Protein AF-A0AAV2Z6I6-F1 (afdb_monomer)

Structure (mmCIF, N/CA/C/O backbone):
data_AF-A0AAV2Z6I6-F1
#
_entry.id   AF-A0AAV2Z6I6-F1
#
loop_
_atom_site.group_PDB
_atom_site.id
_atom_site.type_symbol
_atom_site.label_atom_id
_atom_site.label_alt_id
_atom_site.label_comp_id
_atom_site.label_asym_id
_atom_site.label_entity_id
_atom_site.label_seq_id
_atom_site.pdbx_PDB_ins_code
_atom_site.Cartn_x
_atom_site.Cartn_y
_atom_site.Cartn_z
_atom_site.occupancy
_atom_site.B_iso_or_equiv
_atom_site.auth_seq_id
_atom_site.auth_comp_id
_atom_site.auth_asym_id
_atom_site.auth_atom_id
_atom_site.pdbx_PDB_model_num
ATOM 1 N N . MET A 1 1 ? -21.397 11.068 14.591 1.00 59.66 1 MET A N 1
ATOM 2 C CA . MET A 1 1 ? -21.378 11.105 16.069 1.00 59.66 1 MET A CA 1
ATOM 3 C C . MET A 1 1 ? -22.488 12.046 16.506 1.00 59.66 1 MET A C 1
ATOM 5 O O . MET A 1 1 ? -22.342 13.231 16.238 1.00 59.66 1 MET A O 1
ATOM 9 N N . PRO A 1 2 ? -23.596 11.550 17.076 1.00 50.16 2 PRO A N 1
ATOM 10 C CA . PRO A 1 2 ? -24.757 12.384 17.398 1.00 50.16 2 PRO A CA 1
ATOM 11 C C . PRO A 1 2 ? -24.450 13.534 18.373 1.00 50.16 2 PRO A C 1
ATOM 13 O O . PRO A 1 2 ? -25.030 14.598 18.223 1.00 50.16 2 PRO A O 1
ATOM 16 N N . ASP A 1 3 ? -23.455 13.380 19.261 1.00 62.59 3 ASP A N 1
ATOM 17 C CA . ASP A 1 3 ? -23.166 14.361 20.328 1.00 62.59 3 ASP A CA 1
ATOM 18 C C . ASP A 1 3 ? -21.682 14.777 20.428 1.00 62.59 3 ASP A C 1
ATOM 20 O O . ASP A 1 3 ? -21.221 15.248 21.467 1.00 62.59 3 ASP A O 1
ATOM 24 N N . GLY A 1 4 ? -20.879 14.534 19.384 1.00 63.38 4 GLY A N 1
ATOM 25 C CA . GLY A 1 4 ? -19.446 14.883 19.364 1.00 63.38 4 GLY A CA 1
ATOM 26 C C . GLY A 1 4 ? -18.536 14.076 20.309 1.00 63.38 4 GLY A C 1
ATOM 27 O O . GLY A 1 4 ? -17.336 14.337 20.365 1.00 63.38 4 GLY A O 1
ATOM 28 N N . LYS A 1 5 ? -19.066 13.083 21.035 1.00 72.94 5 LYS A N 1
ATOM 29 C CA . LYS A 1 5 ? -18.274 12.142 21.842 1.00 72.94 5 LYS A CA 1
ATOM 30 C C . LYS A 1 5 ? -17.756 10.986 20.986 1.00 72.94 5 LYS A C 1
ATOM 32 O O . LYS A 1 5 ? -18.494 10.434 20.168 1.00 72.94 5 LYS A O 1
ATOM 37 N N . ALA A 1 6 ? -16.494 10.616 21.195 1.00 78.62 6 ALA A N 1
ATOM 38 C CA . ALA A 1 6 ? -15.926 9.399 20.628 1.00 78.62 6 ALA A CA 1
ATOM 39 C C . ALA A 1 6 ? -16.560 8.164 21.284 1.00 78.62 6 ALA A C 1
ATOM 41 O O . ALA A 1 6 ? -16.782 8.158 22.493 1.00 78.62 6 ALA A O 1
ATOM 42 N N . TYR A 1 7 ? -16.821 7.128 20.488 1.00 83.62 7 TYR A N 1
ATOM 43 C CA . TYR A 1 7 ? -17.265 5.834 21.000 1.00 83.62 7 TYR A CA 1
ATOM 44 C C . TYR A 1 7 ? -16.097 5.115 21.672 1.00 83.62 7 TYR A C 1
ATOM 46 O O . TYR A 1 7 ? -14.975 5.126 21.161 1.00 83.62 7 TYR A O 1
ATOM 54 N N . SER A 1 8 ? -16.363 4.459 22.795 1.00 87.38 8 SER A N 1
ATOM 55 C CA . SER A 1 8 ? -15.350 3.746 23.579 1.00 87.38 8 SER A CA 1
ATOM 56 C C . SER A 1 8 ? -14.872 2.472 22.880 1.00 87.38 8 SER A C 1
ATOM 58 O O . SER A 1 8 ? -13.761 2.005 23.121 1.00 87.38 8 SER A O 1
ATOM 60 N N . ASN A 1 9 ? -15.722 1.871 22.043 1.00 82.69 9 ASN A N 1
ATOM 61 C CA . ASN A 1 9 ? -15.429 0.664 21.275 1.00 82.69 9 ASN A CA 1
ATOM 62 C C . ASN A 1 9 ? -16.408 0.500 20.096 1.00 82.69 9 ASN A C 1
ATOM 64 O O . ASN A 1 9 ? -17.375 1.250 19.948 1.00 82.69 9 ASN A O 1
ATOM 68 N N . PHE A 1 10 ? -16.157 -0.513 19.263 1.00 82.56 10 PHE A N 1
ATOM 69 C CA . PHE A 1 10 ? -16.981 -0.823 18.093 1.00 82.56 10 PHE A CA 1
ATOM 70 C C . PHE A 1 10 ? -18.423 -1.221 18.454 1.00 82.56 10 PHE A C 1
ATOM 72 O O . PHE A 1 10 ? -19.354 -0.883 17.732 1.00 82.56 10 PHE A O 1
ATOM 79 N N . THR A 1 11 ? -18.636 -1.882 19.596 1.00 87.69 11 THR A N 1
ATOM 80 C CA . THR A 1 11 ? -19.981 -2.267 20.052 1.00 87.69 11 THR A CA 1
ATOM 81 C C . THR A 1 11 ? -20.853 -1.044 20.321 1.00 87.69 11 THR A C 1
ATOM 83 O O . THR A 1 11 ? -21.995 -1.002 19.868 1.00 87.69 11 THR A O 1
ATOM 86 N N . GLU A 1 12 ? -20.317 -0.036 21.013 1.00 87.69 12 GLU A N 1
ATOM 87 C CA . GLU A 1 12 ? -21.027 1.215 21.308 1.00 87.69 12 GLU A CA 1
ATOM 88 C C . GLU A 1 12 ? -21.392 1.971 20.019 1.00 87.69 12 GLU A C 1
ATOM 90 O O . GLU A 1 12 ? -22.520 2.442 19.867 1.00 87.69 12 GLU A O 1
ATOM 95 N N . PHE A 1 13 ? -20.466 2.015 19.056 1.00 85.75 13 PHE A N 1
ATOM 96 C CA . PHE A 1 13 ? -20.709 2.586 17.730 1.00 85.75 13 PHE A CA 1
ATOM 97 C C . PHE A 1 13 ? -21.889 1.904 17.016 1.00 85.75 13 PHE A C 1
ATOM 99 O O . PHE A 1 13 ? -22.809 2.582 16.548 1.00 85.75 13 PHE A O 1
ATOM 106 N N . CYS A 1 14 ? -21.892 0.568 16.978 1.00 83.06 14 CYS A N 1
ATOM 107 C CA . CYS A 1 14 ? -22.949 -0.217 16.340 1.00 83.06 14 CYS A CA 1
ATOM 108 C C . CYS A 1 14 ? -24.306 -0.039 17.035 1.00 83.06 14 CYS A C 1
ATOM 110 O O . CYS A 1 14 ? -25.329 0.108 16.369 1.00 83.06 14 CYS A O 1
ATOM 112 N N . GLN A 1 15 ? -24.329 -0.020 18.371 1.00 85.75 15 GLN A N 1
ATOM 113 C CA . GLN A 1 15 ? -25.558 0.157 19.155 1.00 85.75 15 GLN A CA 1
ATOM 114 C C . GLN A 1 15 ? -26.180 1.545 18.981 1.00 85.75 15 GLN A C 1
ATOM 116 O O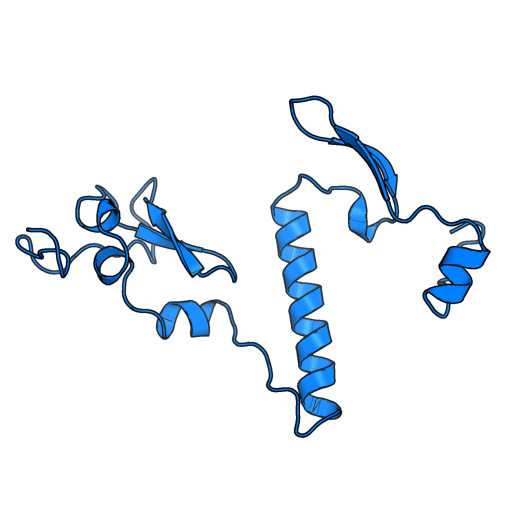 . GLN A 1 15 ? -27.402 1.674 19.019 1.00 85.75 15 GLN A O 1
ATOM 121 N N . ALA A 1 16 ? -25.363 2.570 18.736 1.00 85.38 16 ALA A N 1
ATOM 122 C CA . ALA A 1 16 ? -25.839 3.916 18.432 1.00 85.38 16 ALA A CA 1
ATOM 123 C C . ALA A 1 16 ? -26.458 4.050 17.024 1.00 85.38 16 ALA A C 1
ATOM 125 O O . ALA A 1 16 ? -26.853 5.152 16.643 1.00 85.38 16 ALA A O 1
ATOM 126 N N . GLY A 1 17 ? -26.515 2.966 16.236 1.00 80.75 17 GLY A N 1
ATOM 127 C CA . GLY A 1 17 ? -27.009 2.994 14.858 1.00 80.75 17 GLY A CA 1
ATOM 128 C C . GLY A 1 17 ? -26.113 3.811 13.924 1.00 80.75 17 GLY A C 1
ATOM 129 O O . GLY A 1 17 ? -26.593 4.368 12.937 1.00 80.75 17 GLY A O 1
ATOM 130 N N . GLY A 1 18 ? -24.824 3.941 14.258 1.00 79.69 18 GLY A N 1
ATOM 131 C CA . GLY A 1 18 ? -23.863 4.671 13.444 1.00 79.69 18 GLY A CA 1
ATOM 132 C C . GLY A 1 18 ? -23.647 3.998 12.088 1.00 79.69 18 GLY A C 1
ATOM 133 O O . GLY A 1 18 ? -23.480 2.785 12.003 1.00 79.69 18 GLY A O 1
ATOM 134 N N . VAL A 1 19 ? -23.609 4.798 11.023 1.00 85.81 19 VAL A N 1
ATOM 135 C CA . VAL A 1 19 ? -23.185 4.340 9.694 1.00 85.81 19 VAL A CA 1
ATOM 136 C C . VAL A 1 19 ? -21.698 4.617 9.553 1.00 85.81 19 VAL A C 1
ATOM 138 O O . VAL A 1 19 ? -21.263 5.769 9.633 1.00 85.81 19 VAL A O 1
ATOM 141 N N . GLU A 1 20 ? -20.912 3.559 9.372 1.00 85.19 20 GLU A N 1
ATOM 142 C CA . GLU A 1 20 ? -19.469 3.696 9.168 1.00 85.19 20 GLU A CA 1
ATOM 143 C C . GLU A 1 20 ? -19.178 4.247 7.772 1.00 85.19 20 GLU A C 1
ATOM 145 O O . GLU A 1 20 ? -18.375 5.171 7.605 1.00 85.19 20 GLU A O 1
ATOM 150 N N . PHE A 1 21 ? -19.868 3.678 6.785 1.00 90.88 21 PHE A N 1
ATOM 151 C CA . PHE A 1 21 ? -19.738 4.001 5.378 1.00 90.88 21 PHE A CA 1
ATOM 152 C C . PHE A 1 21 ? -20.991 3.548 4.615 1.00 90.88 21 PHE A C 1
ATOM 154 O O . PHE A 1 21 ? -21.367 2.379 4.667 1.00 90.88 21 PHE A O 1
ATOM 161 N N . ASP A 1 22 ? -21.617 4.472 3.898 1.00 92.25 22 ASP A N 1
ATOM 162 C CA . ASP A 1 22 ? -22.690 4.248 2.933 1.00 92.25 22 ASP A CA 1
ATOM 163 C C . ASP A 1 22 ? -22.343 5.027 1.665 1.00 92.25 22 ASP A C 1
ATOM 165 O O . ASP A 1 22 ? -22.166 6.251 1.686 1.00 92.25 22 ASP A O 1
ATOM 169 N N . ALA A 1 23 ? -22.219 4.303 0.559 1.00 93.94 23 ALA A N 1
ATOM 170 C CA . ALA A 1 23 ? -21.894 4.864 -0.736 1.00 93.94 23 ALA A CA 1
ATOM 171 C C . ALA A 1 23 ? -22.562 4.078 -1.864 1.00 93.94 23 ALA A C 1
ATOM 173 O O . ALA A 1 23 ? -22.827 2.879 -1.755 1.00 93.94 23 ALA A O 1
ATOM 174 N N . VAL A 1 24 ? -22.782 4.754 -2.988 1.00 94.50 24 VAL A N 1
ATOM 175 C CA . VAL A 1 24 ? -23.321 4.156 -4.213 1.00 94.50 24 VAL A CA 1
ATOM 176 C C . VAL A 1 24 ? -22.244 4.151 -5.290 1.00 94.50 24 VAL A C 1
ATOM 178 O O . VAL A 1 24 ? -21.569 5.154 -5.514 1.00 94.50 24 VAL A O 1
ATOM 181 N N . ASN A 1 25 ? -22.080 3.016 -5.970 1.00 90.44 25 ASN A N 1
ATOM 182 C CA . ASN A 1 25 ? -21.223 2.921 -7.147 1.00 90.44 25 ASN A CA 1
ATOM 183 C C . AS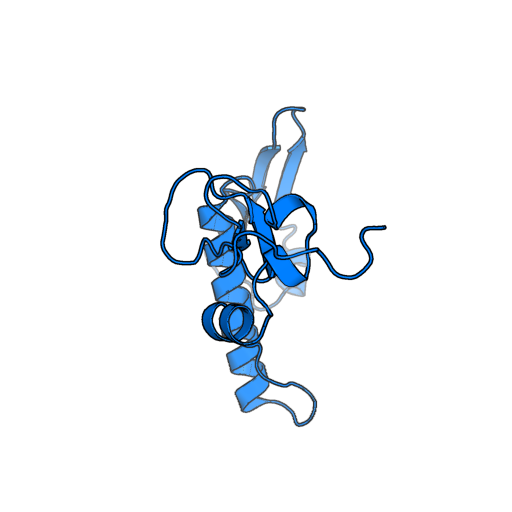N A 1 25 ? -21.919 3.590 -8.343 1.00 90.44 25 ASN A C 1
ATOM 185 O O . ASN A 1 25 ? -23.034 3.218 -8.704 1.00 90.44 25 ASN A O 1
ATOM 189 N N . THR A 1 26 ? -21.254 4.559 -8.967 1.00 92.06 26 THR A N 1
ATOM 190 C CA . THR A 1 26 ? -21.802 5.349 -10.084 1.00 92.06 26 THR A CA 1
ATOM 191 C C . THR A 1 26 ? -21.348 4.853 -11.461 1.00 92.06 26 THR A C 1
ATOM 193 O O . THR A 1 26 ? -21.626 5.483 -12.480 1.00 92.06 26 THR A O 1
ATOM 196 N N . GLY A 1 27 ? -20.566 3.772 -11.515 1.00 90.00 27 GLY A N 1
ATOM 197 C CA . GLY A 1 27 ? -19.852 3.317 -12.712 1.00 90.00 27 GLY A CA 1
ATOM 198 C C . GLY A 1 27 ? -18.614 4.158 -13.058 1.00 90.00 27 GLY A C 1
ATOM 199 O O . GLY A 1 27 ? -17.822 3.754 -13.905 1.00 90.00 27 GLY A O 1
ATOM 200 N N . LYS A 1 28 ? -18.416 5.307 -12.396 1.00 87.12 28 LYS A N 1
ATOM 201 C CA . LYS A 1 28 ? -17.233 6.181 -12.526 1.00 87.12 28 LYS A CA 1
ATOM 202 C C . LYS A 1 28 ? -16.517 6.419 -11.191 1.00 87.12 28 LYS A C 1
ATOM 204 O O . LYS A 1 28 ? -15.608 7.239 -11.123 1.00 87.12 28 LYS A O 1
ATOM 209 N N . G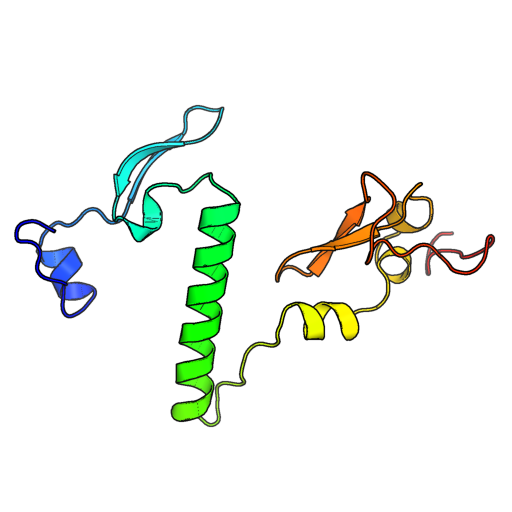LY A 1 29 ? -16.940 5.730 -10.133 1.00 85.69 29 GLY A N 1
ATOM 210 C CA . GLY A 1 29 ? -16.444 5.905 -8.772 1.00 85.69 29 GLY A CA 1
ATOM 211 C C . GLY A 1 29 ? -17.545 5.667 -7.743 1.00 85.69 29 GLY A C 1
ATOM 212 O O . GLY A 1 29 ? -18.473 4.892 -7.985 1.00 85.69 29 GLY A O 1
ATOM 213 N N . PHE A 1 30 ? -17.438 6.359 -6.611 1.00 87.81 30 PHE A N 1
ATOM 214 C CA . PHE A 1 30 ? -18.377 6.269 -5.496 1.00 87.81 30 PHE A CA 1
ATOM 215 C C . PHE A 1 30 ? -18.962 7.642 -5.174 1.00 87.81 30 PHE A C 1
ATOM 217 O O . PHE A 1 30 ? -18.231 8.629 -5.120 1.00 87.81 30 PHE A O 1
ATOM 224 N N . GLU A 1 31 ? -20.264 7.682 -4.919 1.00 92.19 31 GLU A N 1
ATOM 225 C CA . GLU A 1 31 ? -20.930 8.799 -4.254 1.00 92.19 31 GLU A CA 1
ATOM 226 C C . GLU A 1 31 ? -21.166 8.407 -2.794 1.00 92.19 31 GLU A C 1
ATOM 228 O O . GLU A 1 31 ? -21.881 7.441 -2.526 1.00 92.19 31 GLU A O 1
ATOM 233 N N . VAL A 1 32 ? -20.531 9.115 -1.856 1.00 93.06 32 VAL A N 1
ATOM 234 C CA . VAL A 1 32 ? -20.654 8.848 -0.416 1.00 93.06 32 VAL A CA 1
ATOM 235 C C . VAL A 1 32 ? -21.889 9.563 0.122 1.00 93.06 32 VAL A C 1
ATOM 237 O O . VAL A 1 32 ? -21.985 10.784 0.040 1.00 93.06 32 VAL A O 1
ATOM 240 N N . LYS A 1 33 ? -22.826 8.801 0.689 1.00 93.19 33 LYS A N 1
ATOM 241 C CA . LYS A 1 33 ? -24.051 9.321 1.316 1.00 93.19 33 LYS A CA 1
ATOM 242 C C . LYS A 1 33 ? -23.831 9.670 2.779 1.00 93.19 33 LYS A C 1
ATOM 244 O O . LYS A 1 33 ? -24.317 10.688 3.262 1.00 93.19 33 LYS A O 1
ATOM 249 N N . GLN A 1 34 ? -23.109 8.804 3.482 1.00 91.44 34 GLN A N 1
ATOM 250 C CA . GLN A 1 34 ? -22.782 8.974 4.887 1.00 91.44 34 GLN A CA 1
ATOM 251 C C . GLN A 1 34 ? -21.503 8.206 5.196 1.00 91.44 34 GLN A C 1
ATOM 253 O O . GLN A 1 34 ? -21.333 7.069 4.768 1.00 91.44 34 GLN A O 1
ATOM 258 N N . SER A 1 35 ? -20.599 8.801 5.963 1.00 90.56 35 SER A N 1
ATOM 259 C CA . SER A 1 35 ? -19.412 8.094 6.426 1.00 90.56 35 SER A CA 1
ATOM 260 C C . SER A 1 35 ? -18.858 8.703 7.704 1.00 90.56 35 SER A C 1
ATOM 262 O O . SER A 1 35 ? -19.170 9.839 8.070 1.00 90.56 35 SER A O 1
ATOM 264 N N . LEU A 1 36 ? -17.968 7.970 8.367 1.00 87.88 36 LEU A N 1
ATOM 265 C CA . LEU A 1 36 ? -17.042 8.576 9.318 1.00 87.88 36 LEU A CA 1
ATOM 266 C C . LEU A 1 36 ? -16.092 9.551 8.596 1.00 87.88 36 LEU A C 1
ATOM 268 O O . LEU A 1 36 ? -15.790 9.329 7.419 1.00 87.88 36 LEU A O 1
ATOM 272 N N . PRO A 1 37 ? -15.529 10.558 9.298 1.00 88.25 37 PRO A N 1
ATOM 273 C CA . PRO A 1 37 ? -14.484 11.424 8.737 1.00 88.25 37 PRO A CA 1
ATOM 274 C C . PRO A 1 37 ? -13.293 10.631 8.191 1.00 88.25 37 PRO A C 1
ATOM 276 O O . PRO A 1 37 ? -12.694 10.988 7.182 1.00 88.25 37 PRO A O 1
ATOM 279 N N . PHE A 1 38 ? -12.989 9.489 8.819 1.00 87.62 38 PHE A N 1
ATOM 280 C CA . PHE A 1 38 ? -11.960 8.577 8.337 1.00 87.62 38 PHE A CA 1
ATOM 281 C C . PHE A 1 38 ? -12.221 8.119 6.892 1.00 87.62 38 PHE A C 1
ATOM 283 O O . PHE A 1 38 ? -11.272 8.033 6.121 1.00 87.62 38 PHE A O 1
ATOM 290 N N . TRP A 1 39 ? -1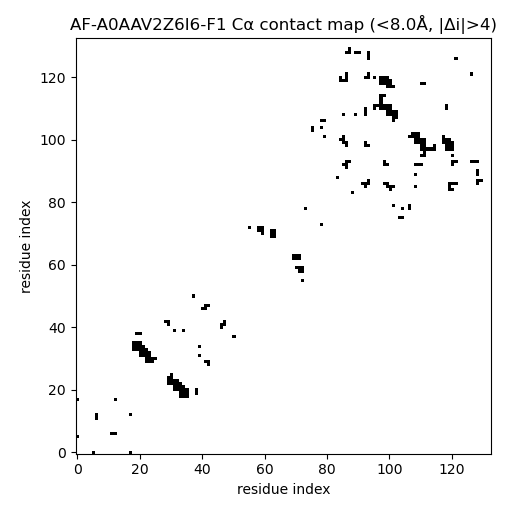3.475 7.906 6.481 1.00 90.94 39 TRP A N 1
ATOM 291 C CA . TRP A 1 39 ? -13.859 7.361 5.170 1.00 90.94 39 TRP A CA 1
ATOM 292 C C . TRP A 1 39 ? -14.408 8.391 4.168 1.00 90.94 39 TRP A C 1
ATOM 294 O O . TRP A 1 39 ? -14.794 8.006 3.070 1.00 90.94 39 TRP A O 1
ATOM 304 N N . GLU A 1 40 ? -14.393 9.686 4.499 1.00 91.19 40 GLU A N 1
ATOM 305 C CA . GLU A 1 40 ? -15.039 10.761 3.719 1.00 91.19 40 GLU A CA 1
ATOM 306 C C . GLU A 1 40 ? -14.595 10.824 2.246 1.00 91.19 40 GLU A C 1
ATOM 308 O O . GLU A 1 40 ? -15.405 11.037 1.351 1.00 91.19 40 GLU A O 1
ATOM 313 N N . ASN A 1 41 ? -13.311 10.562 1.984 1.00 92.44 41 ASN A N 1
ATOM 314 C CA . ASN A 1 41 ? -12.729 10.561 0.639 1.00 92.44 41 ASN A CA 1
ATOM 315 C C . ASN A 1 41 ? -12.203 9.161 0.275 1.00 92.44 41 ASN A C 1
ATOM 317 O O . ASN A 1 41 ? -11.002 8.908 0.422 1.00 92.44 41 ASN A O 1
ATOM 321 N N . PRO A 1 42 ? -13.059 8.205 -0.125 1.00 90.00 42 PRO A N 1
ATOM 322 C CA . PRO A 1 42 ? -12.653 6.809 -0.316 1.00 90.00 42 PRO A CA 1
ATOM 323 C C . PRO A 1 42 ? -11.896 6.584 -1.634 1.00 90.00 42 PRO A C 1
ATOM 325 O O . PRO A 1 42 ? -11.036 5.711 -1.711 1.00 90.00 42 PRO A O 1
ATOM 328 N N . ALA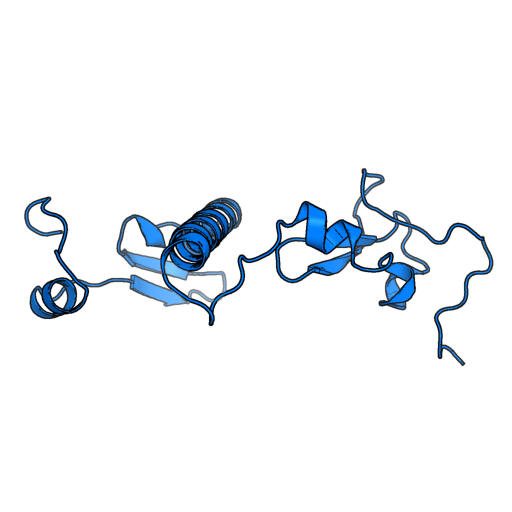 A 1 43 ? -12.177 7.389 -2.664 1.00 90.00 43 ALA A N 1
ATOM 329 C CA . ALA A 1 43 ? -11.521 7.306 -3.971 1.00 90.00 43 ALA A CA 1
ATOM 330 C C . ALA A 1 43 ? -10.240 8.159 -4.075 1.00 90.00 43 ALA A C 1
ATOM 332 O O . ALA A 1 43 ? -9.542 8.096 -5.085 1.00 90.00 43 ALA A O 1
ATOM 333 N N . ASP A 1 44 ? -9.916 8.949 -3.047 1.00 91.25 44 ASP A N 1
ATOM 334 C CA . ASP A 1 44 ? -8.718 9.787 -3.029 1.00 91.25 44 ASP A CA 1
ATOM 335 C C . ASP A 1 44 ? -7.483 8.960 -2.636 1.00 91.25 44 ASP A C 1
ATOM 337 O O . ASP A 1 44 ? -7.402 8.372 -1.551 1.00 91.25 44 ASP A O 1
ATOM 341 N N . SER A 1 45 ? -6.503 8.896 -3.537 1.00 89.75 45 SER A N 1
ATOM 342 C CA . SER A 1 45 ? -5.295 8.088 -3.351 1.00 89.75 45 SER A CA 1
ATOM 343 C C . SER A 1 45 ? -4.394 8.605 -2.226 1.00 89.75 45 SER A C 1
ATOM 345 O O . SER A 1 45 ? -3.758 7.802 -1.540 1.00 89.75 45 SER A O 1
ATOM 347 N N . GLN A 1 46 ? -4.363 9.916 -1.981 1.00 91.50 46 GLN A N 1
ATOM 348 C CA . GLN A 1 46 ? -3.565 10.507 -0.911 1.00 91.50 46 GLN A CA 1
ATOM 349 C C . GLN A 1 46 ? -4.205 10.251 0.458 1.00 91.50 46 GLN A C 1
ATOM 351 O O . GLN A 1 46 ? -3.498 9.923 1.414 1.00 91.50 46 GLN A O 1
ATOM 356 N N . ALA A 1 47 ? -5.532 10.349 0.555 1.00 93.75 47 ALA A N 1
ATOM 357 C CA . ALA A 1 47 ? -6.281 9.963 1.743 1.00 93.75 47 ALA A CA 1
ATOM 358 C C . ALA A 1 47 ? -6.045 8.481 2.063 1.00 93.75 47 ALA A C 1
ATOM 360 O O . ALA A 1 47 ? -5.722 8.144 3.200 1.00 93.75 47 ALA A O 1
ATOM 361 N N . ASN A 1 48 ? -6.102 7.607 1.055 1.00 91.75 48 ASN A N 1
ATOM 362 C CA . ASN A 1 48 ? -5.816 6.180 1.220 1.00 91.75 48 ASN A CA 1
ATOM 363 C C . ASN A 1 48 ? -4.371 5.897 1.655 1.00 91.75 48 ASN A C 1
ATOM 365 O O . ASN A 1 48 ? -4.166 5.055 2.527 1.00 91.75 48 ASN A O 1
ATOM 369 N N . SER A 1 49 ? -3.383 6.628 1.125 1.00 89.94 49 SER A N 1
ATOM 370 C CA . SER A 1 49 ? -1.991 6.515 1.585 1.00 89.94 49 SER A CA 1
ATOM 371 C C . SER A 1 49 ? -1.869 6.843 3.074 1.00 89.94 49 SER A C 1
ATOM 373 O O . SER A 1 49 ? -1.313 6.055 3.830 1.00 89.94 49 SER A O 1
ATOM 375 N N . LYS A 1 50 ? -2.471 7.952 3.523 1.00 92.31 50 LYS A N 1
ATOM 376 C CA . LYS A 1 50 ? -2.452 8.348 4.941 1.00 92.31 50 LYS A CA 1
ATOM 377 C C . LYS A 1 50 ? -3.151 7.326 5.840 1.00 92.31 50 LYS A C 1
ATOM 379 O O . LYS A 1 50 ? -2.685 7.062 6.943 1.00 92.31 50 LYS A O 1
ATOM 384 N N . ARG A 1 51 ? -4.260 6.731 5.381 1.00 94.00 51 ARG A N 1
ATOM 385 C CA . ARG A 1 51 ? -4.947 5.651 6.114 1.00 94.00 51 ARG A CA 1
ATOM 386 C C . ARG A 1 51 ? -4.041 4.433 6.291 1.00 94.00 51 ARG A C 1
ATOM 388 O O . ARG A 1 51 ? -3.999 3.871 7.383 1.00 94.00 51 ARG A O 1
ATOM 395 N N . ALA A 1 52 ? -3.312 4.048 5.243 1.00 92.06 52 ALA A N 1
ATOM 396 C CA . ALA A 1 52 ? -2.347 2.956 5.316 1.00 92.06 52 ALA A CA 1
ATOM 397 C C . ALA A 1 52 ? -1.208 3.274 6.300 1.00 92.06 52 ALA A C 1
ATOM 399 O O . ALA A 1 52 ? -0.861 2.416 7.110 1.00 92.06 52 ALA A O 1
ATOM 400 N N . ASP A 1 53 ? -0.697 4.509 6.298 1.00 91.69 53 ASP A N 1
ATOM 401 C CA . ASP A 1 53 ? 0.334 4.946 7.249 1.00 91.69 53 ASP A CA 1
ATOM 402 C C . ASP A 1 53 ? -0.156 4.836 8.704 1.00 91.69 53 ASP A C 1
ATOM 404 O O . ASP A 1 53 ? 0.532 4.257 9.545 1.00 91.69 53 ASP A O 1
ATOM 408 N N . ILE A 1 54 ? -1.381 5.301 8.990 1.00 93.25 54 ILE A N 1
ATOM 409 C CA . ILE A 1 54 ? -2.003 5.195 10.323 1.00 93.25 54 ILE A CA 1
ATOM 410 C C . ILE A 1 54 ? -2.147 3.730 10.752 1.00 93.25 54 ILE A C 1
ATOM 412 O O . ILE A 1 54 ? -1.883 3.395 11.911 1.00 93.25 54 ILE A O 1
ATOM 416 N N . LEU A 1 55 ? -2.562 2.849 9.835 1.00 92.75 55 LEU A N 1
ATOM 417 C CA . LEU A 1 55 ? -2.705 1.420 10.115 1.00 92.75 55 LEU A CA 1
ATOM 418 C C . LEU A 1 55 ? -1.356 0.792 10.479 1.00 92.75 55 LEU A C 1
ATOM 420 O O . LEU A 1 55 ? -1.261 0.097 11.490 1.00 92.75 55 LEU A O 1
ATOM 424 N N . VAL A 1 56 ? -0.317 1.057 9.684 1.00 93.81 56 VAL A N 1
ATOM 425 C CA . VAL A 1 56 ? 1.035 0.533 9.922 1.00 93.81 56 VAL A CA 1
ATOM 426 C C . VAL A 1 56 ? 1.607 1.072 11.230 1.00 93.81 56 VAL A C 1
ATOM 428 O O . VAL A 1 56 ? 2.157 0.304 12.020 1.00 93.81 56 VAL A O 1
ATOM 431 N N . GLU A 1 57 ? 1.447 2.368 11.502 1.00 93.75 57 GLU A N 1
ATOM 432 C CA . GLU A 1 57 ? 1.895 2.985 12.751 1.00 93.75 57 GLU A CA 1
ATOM 433 C C . GLU A 1 57 ? 1.199 2.351 13.962 1.00 93.75 57 GLU A C 1
ATOM 435 O O . GLU A 1 57 ? 1.855 1.970 14.935 1.00 93.75 57 GLU A O 1
ATOM 440 N N . THR A 1 58 ? -0.124 2.196 13.892 1.00 92.75 58 THR A N 1
ATOM 441 C CA . THR A 1 58 ? -0.924 1.585 14.961 1.00 92.75 58 THR A CA 1
ATOM 442 C C . THR A 1 58 ? -0.524 0.131 15.186 1.00 92.75 58 THR A C 1
ATOM 444 O O . THR A 1 58 ? -0.277 -0.260 16.327 1.00 92.75 58 THR A O 1
ATOM 447 N N . TYR A 1 59 ? -0.386 -0.656 14.114 1.00 93.75 59 TYR A N 1
ATOM 448 C CA . TYR A 1 59 ? 0.080 -2.037 14.206 1.00 93.75 59 TYR A CA 1
ATOM 449 C C . TYR A 1 59 ? 1.466 -2.105 14.859 1.00 93.75 59 TYR A C 1
ATOM 451 O O . TYR A 1 59 ? 1.661 -2.878 15.794 1.00 93.75 59 TYR A O 1
ATOM 459 N N . ASN A 1 60 ? 2.415 -1.270 14.427 1.00 94.06 60 ASN A N 1
ATOM 460 C CA . ASN A 1 60 ? 3.784 -1.289 14.943 1.00 94.06 60 ASN A CA 1
ATOM 461 C C . ASN A 1 60 ? 3.863 -0.862 16.415 1.00 94.06 60 ASN A C 1
ATOM 463 O O . ASN A 1 60 ? 4.657 -1.429 17.165 1.00 94.06 60 ASN A O 1
ATOM 467 N N . LYS A 1 61 ? 3.015 0.075 16.862 1.00 92.19 61 LYS A N 1
ATOM 468 C CA . LYS A 1 61 ? 2.878 0.419 18.290 1.00 92.19 61 LYS A CA 1
ATOM 469 C C . LYS A 1 61 ? 2.457 -0.791 19.122 1.00 92.19 61 LYS A C 1
ATOM 471 O O . LYS A 1 61 ? 3.033 -1.021 20.179 1.00 92.19 61 LYS A O 1
ATOM 476 N N . VAL A 1 62 ? 1.490 -1.572 18.639 1.00 90.44 62 VAL A N 1
ATOM 477 C CA . VAL A 1 62 ? 1.034 -2.796 19.316 1.00 90.44 62 VAL A CA 1
ATOM 478 C C . VAL A 1 62 ? 2.111 -3.882 19.246 1.00 90.44 62 VAL A C 1
ATOM 480 O O . VAL A 1 62 ? 2.492 -4.429 20.275 1.00 90.44 62 VAL A O 1
ATOM 483 N N . ALA A 1 63 ? 2.682 -4.148 18.070 1.00 92.25 63 ALA A N 1
ATOM 484 C CA . ALA A 1 63 ? 3.710 -5.174 17.882 1.00 92.25 63 ALA A CA 1
ATOM 485 C C . ALA A 1 63 ? 4.936 -4.958 18.788 1.00 92.25 63 ALA A C 1
ATOM 487 O O . ALA A 1 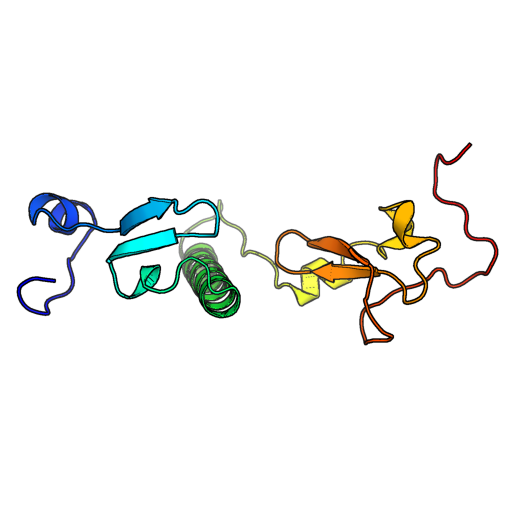63 ? 5.445 -5.912 19.366 1.00 92.25 63 ALA A O 1
ATOM 488 N N . ASN A 1 64 ? 5.359 -3.704 18.980 1.00 83.81 64 ASN A N 1
ATOM 489 C CA . ASN A 1 64 ? 6.487 -3.360 19.851 1.00 83.81 64 ASN A CA 1
ATOM 490 C C . ASN A 1 64 ? 6.198 -3.536 21.351 1.00 83.81 64 ASN A C 1
ATOM 492 O O . ASN A 1 64 ? 7.138 -3.626 22.138 1.00 83.81 64 ASN A O 1
ATOM 496 N N . VAL A 1 65 ? 4.926 -3.542 21.761 1.00 82.38 65 VAL A N 1
ATOM 497 C CA . VAL A 1 65 ? 4.527 -3.585 23.177 1.00 82.38 65 VAL A CA 1
ATOM 498 C C . VAL A 1 65 ? 4.008 -4.963 23.585 1.00 82.38 65 VAL A C 1
ATOM 500 O O . VAL A 1 65 ? 4.266 -5.396 24.705 1.00 82.38 65 VAL A O 1
ATOM 503 N N . THR A 1 66 ? 3.228 -5.636 22.730 1.00 69.12 66 THR A N 1
ATOM 504 C CA . THR A 1 66 ? 2.224 -6.597 23.217 1.00 69.12 66 THR A CA 1
ATOM 505 C C . THR A 1 66 ? 2.461 -8.076 22.911 1.00 69.12 66 THR A C 1
ATOM 507 O O . THR A 1 66 ? 1.743 -8.875 23.506 1.00 69.12 66 THR A O 1
ATOM 510 N N . SER A 1 67 ? 3.406 -8.530 22.068 1.00 62.06 67 SER A N 1
ATOM 511 C CA . SER A 1 67 ? 3.582 -9.996 21.961 1.00 62.06 67 SER A CA 1
ATOM 512 C C . SER A 1 67 ? 4.871 -10.520 21.328 1.00 62.06 67 SER A C 1
ATOM 514 O O . SER A 1 67 ? 5.425 -9.940 20.404 1.00 62.06 67 SER A O 1
ATOM 516 N N . SER A 1 68 ? 5.228 -11.739 21.747 1.00 74.50 68 SER A N 1
ATOM 517 C CA . SER A 1 68 ? 6.123 -12.678 21.057 1.00 74.50 68 SER A CA 1
ATOM 518 C C . SER A 1 68 ? 5.632 -13.125 19.669 1.00 74.50 68 SER A C 1
ATOM 520 O O . SER A 1 68 ? 6.355 -13.833 18.976 1.00 74.50 68 SER A O 1
ATOM 522 N N . ASN A 1 69 ? 4.399 -12.773 19.281 1.00 87.25 69 ASN A N 1
ATOM 523 C CA . ASN A 1 69 ? 3.712 -13.306 18.100 1.00 87.25 69 ASN A CA 1
ATOM 524 C C . ASN A 1 69 ? 3.533 -12.262 16.987 1.00 87.25 69 ASN A C 1
ATOM 526 O O . ASN A 1 69 ? 3.070 -12.601 15.901 1.00 87.25 69 ASN A O 1
ATOM 530 N N . MET A 1 70 ? 3.869 -10.997 17.249 1.00 90.88 70 MET A N 1
ATOM 531 C CA . MET A 1 70 ? 3.763 -9.907 16.286 1.00 90.88 70 MET A CA 1
ATOM 532 C C . MET A 1 70 ? 5.151 -9.341 16.027 1.00 90.88 70 MET A C 1
ATOM 534 O O . MET A 1 70 ? 5.823 -8.872 16.940 1.00 90.88 70 MET A O 1
ATOM 538 N N . SER A 1 71 ? 5.576 -9.361 14.769 1.00 91.38 71 SER A N 1
ATOM 539 C CA . SER A 1 71 ? 6.762 -8.629 14.331 1.00 91.38 71 SER A CA 1
ATOM 540 C C . SER A 1 71 ? 6.340 -7.302 13.706 1.00 91.38 71 SER A C 1
ATOM 542 O O . SER A 1 71 ? 5.325 -7.286 13.000 1.00 91.38 71 SER A O 1
ATOM 544 N N . PRO A 1 72 ? 7.086 -6.206 13.934 1.00 92.50 72 PRO A N 1
ATOM 545 C CA . PRO A 1 72 ? 6.831 -4.934 13.271 1.00 92.50 72 PRO A CA 1
ATOM 546 C C . PRO A 1 72 ? 6.830 -5.079 11.747 1.00 92.50 72 PRO A C 1
ATOM 548 O O . PRO A 1 72 ? 7.667 -5.779 11.175 1.00 92.50 72 PRO A O 1
ATOM 551 N N . LEU A 1 73 ? 5.903 -4.391 11.087 1.00 92.62 73 LEU A N 1
ATOM 552 C CA . LEU A 1 73 ? 5.878 -4.276 9.636 1.00 92.62 73 LEU A CA 1
ATOM 553 C C . LEU A 1 73 ? 7.048 -3.396 9.164 1.00 92.62 73 LEU A C 1
ATOM 555 O O . LEU A 1 73 ? 7.320 -2.358 9.781 1.00 92.62 73 LEU A O 1
ATOM 559 N N . PRO A 1 74 ? 7.724 -3.770 8.062 1.00 92.00 74 PRO A N 1
ATOM 560 C CA . PRO A 1 74 ? 8.823 -2.992 7.504 1.00 92.00 74 PRO A CA 1
ATOM 561 C C . PRO A 1 74 ? 8.344 -1.642 6.953 1.00 92.00 74 PRO A C 1
ATOM 563 O O . PRO A 1 74 ? 7.166 -1.432 6.669 1.00 92.00 74 PRO A O 1
ATOM 566 N N . THR A 1 75 ? 9.275 -0.711 6.757 1.00 90.62 75 THR A N 1
ATOM 567 C CA . THR A 1 75 ? 9.000 0.525 6.013 1.00 90.62 75 THR A CA 1
ATOM 568 C C . THR A 1 75 ? 8.935 0.238 4.511 1.00 90.62 75 THR A C 1
ATOM 570 O O . THR A 1 75 ? 9.539 -0.723 4.031 1.00 90.62 75 THR A O 1
ATOM 573 N N . ILE A 1 76 ? 8.268 1.105 3.741 1.00 89.38 76 ILE A N 1
ATOM 574 C CA . ILE A 1 76 ? 8.294 1.025 2.268 1.00 89.38 76 ILE A CA 1
ATOM 575 C C . ILE A 1 76 ? 9.737 1.077 1.752 1.00 89.38 76 ILE A C 1
ATOM 577 O O . ILE A 1 76 ? 10.084 0.322 0.856 1.00 89.38 76 ILE A O 1
ATOM 581 N N . ALA A 1 77 ? 10.595 1.915 2.342 1.00 88.38 77 ALA A N 1
ATOM 582 C CA . ALA A 1 77 ? 12.002 1.996 1.957 1.00 88.38 77 ALA A CA 1
ATOM 583 C C . ALA A 1 77 ? 12.736 0.659 2.156 1.00 88.38 77 ALA A C 1
ATOM 585 O O . ALA A 1 77 ? 13.442 0.222 1.250 1.00 88.38 77 ALA A O 1
ATOM 586 N N . ASN A 1 78 ? 12.518 -0.015 3.293 1.00 91.38 78 ASN A N 1
ATOM 587 C CA . ASN A 1 78 ? 13.110 -1.327 3.567 1.00 91.38 78 ASN A CA 1
ATOM 588 C C . ASN A 1 78 ? 12.562 -2.409 2.633 1.00 91.38 78 ASN A C 1
ATOM 590 O O . ASN A 1 78 ? 13.318 -3.254 2.161 1.00 91.38 78 ASN A O 1
ATOM 594 N N . LEU A 1 79 ? 11.256 -2.396 2.351 1.00 91.75 79 LEU A N 1
ATOM 595 C CA . LEU A 1 79 ? 10.668 -3.314 1.376 1.00 91.75 79 LEU A CA 1
ATOM 596 C C . LEU A 1 79 ? 11.284 -3.101 -0.008 1.00 91.75 79 LEU A C 1
ATOM 598 O O . LEU A 1 79 ? 11.739 -4.058 -0.629 1.00 91.75 79 LEU A O 1
ATOM 602 N N . THR A 1 80 ? 11.354 -1.854 -0.467 1.00 89.88 80 THR A N 1
ATOM 603 C CA . THR A 1 80 ? 11.904 -1.524 -1.783 1.00 89.88 80 THR A CA 1
ATOM 604 C C . THR A 1 80 ? 13.382 -1.896 -1.887 1.00 89.88 80 THR A C 1
ATOM 606 O O . THR A 1 80 ? 13.790 -2.382 -2.935 1.00 89.88 80 THR A O 1
ATOM 609 N N . SER A 1 81 ? 14.179 -1.710 -0.827 1.00 89.19 81 SER A N 1
ATOM 610 C CA . SER A 1 81 ? 15.608 -2.057 -0.840 1.00 89.19 81 SER A CA 1
ATOM 611 C C . SER A 1 81 ? 15.883 -3.558 -0.753 1.00 89.19 81 SER A C 1
ATOM 613 O O . SER A 1 81 ? 16.905 -4.015 -1.254 1.00 89.19 81 SER A O 1
ATOM 615 N N . THR A 1 82 ? 14.995 -4.324 -0.114 1.00 92.25 82 THR A N 1
ATOM 616 C CA . THR A 1 82 ? 15.167 -5.778 0.056 1.00 92.25 82 THR A CA 1
ATOM 617 C C . THR A 1 82 ? 14.667 -6.557 -1.160 1.00 92.25 82 THR A C 1
ATOM 619 O O . THR A 1 82 ? 15.112 -7.676 -1.408 1.00 92.25 82 THR A O 1
ATOM 622 N N . ASN A 1 83 ? 13.734 -5.989 -1.925 1.00 91.56 83 ASN A N 1
ATOM 623 C CA . ASN A 1 83 ? 13.245 -6.621 -3.140 1.00 91.56 83 ASN A CA 1
ATOM 624 C C . ASN A 1 83 ? 14.202 -6.391 -4.323 1.00 91.56 83 ASN A C 1
ATOM 626 O O . ASN A 1 83 ? 14.737 -5.290 -4.469 1.00 91.56 83 ASN A O 1
ATOM 630 N N . PRO A 1 84 ? 14.354 -7.374 -5.230 1.00 91.81 84 PRO A N 1
ATOM 631 C CA . PRO A 1 84 ? 15.170 -7.198 -6.423 1.00 91.81 84 PRO A CA 1
ATOM 632 C C . PRO A 1 84 ? 14.599 -6.101 -7.340 1.00 91.81 84 PRO A C 1
ATOM 634 O O . PRO A 1 84 ? 13.381 -5.826 -7.298 1.00 91.81 84 PRO A O 1
ATOM 637 N N . PRO A 1 85 ? 15.442 -5.496 -8.200 1.00 92.31 85 PRO A N 1
ATOM 638 C CA . PRO A 1 85 ? 15.003 -4.582 -9.244 1.00 92.31 85 PRO A CA 1
ATOM 639 C C . PRO A 1 85 ? 13.849 -5.154 -10.071 1.00 92.31 85 PRO A C 1
ATOM 641 O O . PRO A 1 85 ? 13.769 -6.349 -10.345 1.00 92.31 85 PRO A O 1
ATOM 644 N N . CYS A 1 86 ? 12.934 -4.290 -10.506 1.00 94.12 86 CYS A N 1
ATOM 645 C CA . CYS A 1 86 ? 11.704 -4.740 -11.157 1.00 94.12 86 CYS A CA 1
ATOM 646 C C . CYS A 1 86 ? 11.909 -5.516 -12.461 1.00 94.12 86 CYS A C 1
ATOM 648 O O . CYS A 1 86 ? 11.093 -6.380 -12.777 1.00 94.12 86 CYS A O 1
ATOM 650 N N . TYR A 1 87 ? 12.986 -5.236 -13.197 1.00 93.25 87 TYR A N 1
ATOM 651 C CA . TYR A 1 87 ? 13.336 -5.970 -14.413 1.00 93.25 87 TYR A CA 1
ATOM 652 C C . TYR A 1 87 ? 13.777 -7.417 -14.139 1.00 93.25 87 TYR A C 1
ATOM 654 O O . TYR A 1 87 ? 13.767 -8.224 -15.060 1.00 93.25 87 TYR A O 1
ATOM 662 N N . GLU A 1 88 ? 14.112 -7.774 -12.894 1.00 92.62 88 GLU A N 1
ATOM 663 C CA . GLU A 1 88 ? 14.441 -9.153 -12.507 1.00 92.62 88 GLU A CA 1
ATOM 664 C C . GLU A 1 88 ? 13.206 -9.977 -12.135 1.00 92.62 88 GLU A C 1
ATOM 666 O O . GLU A 1 88 ? 13.245 -11.202 -12.201 1.00 92.62 88 GLU A O 1
ATOM 671 N N . SER A 1 89 ? 12.099 -9.325 -11.763 1.00 91.25 89 SER A N 1
ATOM 672 C CA . SER A 1 89 ? 10.865 -10.010 -11.353 1.00 91.25 89 SER A CA 1
ATOM 673 C C . SER A 1 89 ? 9.707 -9.875 -12.344 1.00 91.25 89 SER A C 1
ATOM 675 O O . SER A 1 89 ? 8.727 -10.601 -12.216 1.00 91.25 89 SER A O 1
ATOM 677 N N . THR A 1 90 ? 9.793 -8.944 -13.300 1.00 91.81 90 THR A N 1
ATOM 678 C CA . THR A 1 90 ? 8.698 -8.596 -14.220 1.00 91.81 90 THR A CA 1
ATOM 679 C C . THR A 1 90 ? 9.225 -8.461 -15.658 1.00 91.81 90 THR A C 1
ATOM 681 O O . THR A 1 90 ? 9.993 -7.528 -15.920 1.00 91.81 90 THR A O 1
ATOM 684 N N . PRO A 1 91 ? 8.836 -9.336 -16.606 1.00 91.12 91 PRO A N 1
ATOM 685 C CA . PRO A 1 91 ? 9.340 -9.310 -17.985 1.00 91.12 91 PRO A CA 1
ATOM 686 C C . PRO A 1 91 ? 9.121 -7.971 -18.700 1.00 91.12 91 PRO A C 1
ATOM 688 O O . PRO A 1 91 ? 9.999 -7.478 -19.410 1.00 91.12 91 PRO A O 1
ATOM 691 N N . GLU A 1 92 ? 7.970 -7.338 -18.472 1.00 90.50 92 GLU A N 1
ATOM 692 C CA . GLU A 1 92 ? 7.588 -6.061 -19.082 1.00 90.50 92 GLU A CA 1
ATOM 693 C C . GLU A 1 92 ? 8.553 -4.927 -18.703 1.00 90.50 92 GLU A C 1
ATOM 695 O O . GLU A 1 92 ? 8.694 -3.944 -19.433 1.00 90.50 92 GLU A O 1
ATOM 700 N N . CYS A 1 93 ? 9.253 -5.071 -17.577 1.00 93.62 93 CYS A N 1
ATOM 701 C CA . CYS A 1 93 ? 10.180 -4.075 -17.063 1.00 93.62 93 CYS A CA 1
ATOM 702 C C . CYS A 1 93 ? 11.572 -4.132 -17.695 1.00 93.62 93 CYS A C 1
ATOM 704 O O . CYS A 1 93 ? 12.312 -3.156 -17.573 1.00 93.62 93 CYS A O 1
ATOM 706 N N . VAL A 1 94 ? 11.923 -5.213 -18.401 1.00 92.62 94 VAL A N 1
ATOM 707 C CA . VAL A 1 94 ? 13.218 -5.326 -19.097 1.00 92.62 94 VAL A CA 1
ATOM 708 C C . VAL A 1 94 ? 13.348 -4.266 -20.187 1.00 92.62 94 VAL A C 1
ATOM 710 O O . VAL A 1 94 ? 14.370 -3.595 -20.288 1.00 92.62 94 VAL A O 1
ATOM 713 N N . ASN A 1 95 ? 12.278 -4.070 -20.961 1.00 90.62 95 ASN A N 1
ATOM 714 C CA . ASN A 1 95 ? 12.259 -3.163 -22.111 1.00 90.62 95 ASN A CA 1
ATOM 715 C C . ASN A 1 95 ? 11.521 -1.845 -21.826 1.00 90.62 95 ASN A C 1
ATOM 717 O O . ASN A 1 95 ? 11.231 -1.074 -22.745 1.00 90.62 95 ASN A O 1
ATOM 721 N N . ALA A 1 96 ? 11.189 -1.567 -20.562 1.00 93.69 96 ALA A N 1
ATOM 722 C CA . ALA A 1 96 ? 10.509 -0.337 -20.189 1.00 93.69 96 ALA A CA 1
ATOM 723 C C . ALA A 1 96 ? 11.411 0.876 -20.473 1.00 93.69 96 ALA A C 1
ATOM 725 O O . ALA A 1 96 ? 12.504 1.003 -19.918 1.00 93.69 96 ALA A O 1
ATOM 726 N N . LYS A 1 97 ? 10.922 1.805 -21.308 1.00 94.00 97 LYS A N 1
ATOM 727 C CA . LYS A 1 97 ? 11.675 2.980 -21.789 1.00 94.00 97 LYS A CA 1
ATOM 728 C C . LYS A 1 97 ? 12.341 3.787 -20.672 1.00 94.00 97 LYS A C 1
ATOM 730 O O . LYS A 1 97 ? 13.462 4.252 -20.840 1.00 94.00 97 LYS A O 1
ATOM 735 N N . TYR A 1 98 ? 11.635 3.966 -19.559 1.00 95.38 98 TYR A N 1
ATOM 736 C CA . TYR A 1 98 ? 12.112 4.714 -18.398 1.00 95.38 98 TYR A CA 1
ATOM 737 C C . TYR A 1 98 ? 12.425 3.812 -17.205 1.00 95.38 98 TYR A C 1
ATOM 739 O O . TYR A 1 98 ? 12.647 4.333 -16.123 1.00 95.38 98 TYR A O 1
ATOM 747 N N . GLY A 1 99 ? 12.413 2.488 -17.384 1.00 94.94 99 GLY A N 1
ATOM 748 C CA . GLY A 1 99 ? 12.488 1.515 -16.299 1.00 94.94 99 GLY A CA 1
ATOM 749 C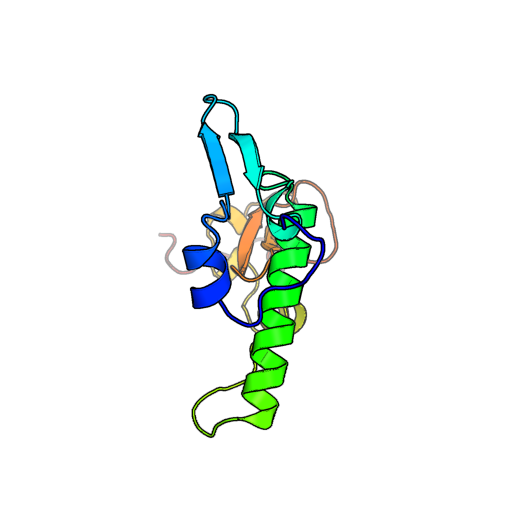 C . GLY A 1 99 ? 11.173 1.318 -15.554 1.00 94.94 99 GLY A C 1
ATOM 750 O O . GLY A 1 99 ? 10.124 1.851 -15.927 1.00 94.94 99 GLY A O 1
ATOM 751 N N . CYS A 1 100 ? 11.251 0.538 -14.483 1.00 95.69 100 CYS A N 1
ATOM 752 C CA . CYS A 1 100 ? 10.141 0.271 -13.577 1.00 95.69 100 CYS A CA 1
ATOM 753 C C . CYS A 1 100 ? 10.531 0.570 -12.134 1.00 95.69 100 CYS A C 1
ATOM 755 O O . CYS A 1 100 ? 11.699 0.455 -11.763 1.00 95.69 100 CYS A O 1
ATOM 757 N N . MET A 1 101 ? 9.535 0.877 -11.310 1.00 94.12 101 MET A N 1
ATOM 758 C CA . MET A 1 101 ? 9.707 1.050 -9.869 1.00 94.12 101 MET A CA 1
ATOM 759 C C . MET A 1 101 ? 8.693 0.219 -9.087 1.00 94.12 101 MET A C 1
ATOM 761 O O . MET A 1 101 ? 7.595 -0.063 -9.576 1.00 94.12 101 MET A O 1
ATOM 765 N N . ARG A 1 102 ? 9.049 -0.133 -7.849 1.00 92.88 102 ARG A N 1
ATOM 766 C CA . ARG A 1 102 ? 8.097 -0.671 -6.873 1.00 92.88 102 ARG A CA 1
ATOM 767 C C . ARG A 1 102 ? 7.339 0.473 -6.230 1.00 92.88 102 ARG A C 1
ATOM 769 O O . ARG A 1 102 ? 7.930 1.494 -5.883 1.00 92.88 102 ARG A O 1
ATOM 776 N N . THR A 1 103 ? 6.037 0.294 -6.057 1.00 87.88 103 THR A N 1
ATOM 777 C CA . THR A 1 103 ? 5.190 1.309 -5.427 1.00 87.88 103 THR A CA 1
ATOM 778 C C . THR A 1 103 ? 4.419 0.727 -4.249 1.00 87.88 103 THR A C 1
ATOM 780 O O . THR A 1 103 ? 4.003 -0.432 -4.279 1.00 87.88 103 THR A O 1
ATOM 783 N N . LEU A 1 104 ? 4.218 1.564 -3.225 1.00 87.94 104 LEU A N 1
ATOM 784 C CA . LEU A 1 104 ? 3.384 1.285 -2.052 1.00 87.94 104 LEU A CA 1
ATOM 785 C C . LEU A 1 104 ? 3.801 0.015 -1.282 1.00 87.94 104 LEU A C 1
ATOM 787 O O . LEU A 1 104 ? 4.836 -0.595 -1.536 1.00 87.94 104 LEU A O 1
ATOM 791 N N . TYR A 1 105 ? 2.993 -0.397 -0.310 1.00 87.38 105 TYR A N 1
ATOM 792 C CA . TYR A 1 105 ? 3.217 -1.632 0.447 1.00 87.38 105 TYR A CA 1
ATOM 793 C C . TYR A 1 105 ? 2.995 -2.913 -0.368 1.00 87.38 105 TYR A C 1
ATOM 795 O O . TYR A 1 105 ? 3.512 -3.961 0.004 1.00 87.38 105 TYR A O 1
ATOM 803 N N . SER A 1 106 ? 2.272 -2.840 -1.490 1.00 87.00 106 SER A N 1
ATOM 804 C CA . SER A 1 106 ? 2.071 -3.985 -2.387 1.00 87.00 106 SER A CA 1
ATOM 805 C C . SER A 1 106 ? 3.341 -4.377 -3.140 1.00 87.00 106 SER A C 1
ATOM 807 O O . SER A 1 106 ? 3.426 -5.497 -3.637 1.00 87.00 106 SER A O 1
ATOM 809 N N . GLN A 1 107 ? 4.314 -3.460 -3.240 1.00 91.31 107 GLN A N 1
ATOM 810 C CA . GLN A 1 107 ? 5.605 -3.686 -3.890 1.00 91.31 107 GLN A CA 1
ATOM 811 C C . GLN A 1 107 ? 5.476 -4.154 -5.348 1.00 91.31 107 GLN A C 1
ATOM 813 O O . GLN A 1 107 ? 6.389 -4.779 -5.890 1.00 91.31 107 GLN A O 1
ATOM 818 N N . MET A 1 108 ? 4.359 -3.821 -6.001 1.0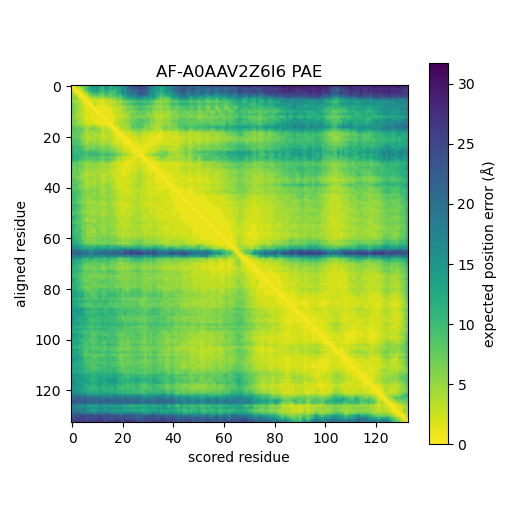0 91.44 108 MET A N 1
ATOM 819 C CA . MET A 1 108 ? 4.131 -4.137 -7.409 1.00 91.44 108 MET A CA 1
ATOM 820 C C . MET A 1 108 ? 5.054 -3.305 -8.294 1.00 91.44 108 MET A C 1
ATOM 822 O O . MET A 1 108 ? 5.245 -2.108 -8.057 1.00 91.44 108 MET A O 1
ATOM 826 N N . CYS A 1 109 ? 5.591 -3.945 -9.328 1.00 94.50 109 CYS A N 1
ATOM 827 C CA . CYS A 1 109 ? 6.411 -3.295 -10.336 1.00 94.50 109 CYS A CA 1
ATOM 828 C C . CYS A 1 109 ? 5.536 -2.604 -11.371 1.00 94.50 109 CYS A C 1
ATOM 830 O O . CYS A 1 109 ? 4.727 -3.247 -12.036 1.00 94.50 109 CYS A O 1
ATOM 832 N N . LEU A 1 110 ? 5.714 -1.292 -11.506 1.00 93.56 110 LEU A N 1
ATOM 833 C CA . LEU A 1 110 ? 4.992 -0.479 -12.476 1.00 93.56 110 LEU A CA 1
ATOM 834 C C . LEU A 1 110 ? 5.982 0.245 -13.397 1.00 93.56 110 LEU A C 1
ATOM 836 O O . LEU A 1 110 ? 6.986 0.774 -12.904 1.00 93.56 110 LEU A O 1
ATOM 840 N N . PRO A 1 111 ? 5.706 0.310 -14.714 1.00 95.38 111 PRO A N 1
ATOM 841 C CA . PRO A 1 111 ? 6.488 1.117 -15.637 1.00 95.38 111 PRO A CA 1
ATOM 842 C C . PRO A 1 111 ? 6.481 2.588 -15.237 1.00 95.38 111 PRO A C 1
ATOM 844 O O . PRO A 1 111 ? 5.441 3.173 -14.928 1.00 95.38 111 PRO A O 1
ATOM 847 N N . CYS A 1 112 ? 7.651 3.208 -15.293 1.00 95.88 112 CYS A N 1
ATOM 848 C CA . CYS A 1 112 ? 7.773 4.634 -15.078 1.00 95.88 112 CYS A CA 1
ATOM 849 C C . CYS A 1 112 ? 7.304 5.419 -16.306 1.00 95.88 112 CYS A C 1
ATOM 851 O O . CYS A 1 112 ? 7.608 5.071 -17.445 1.00 95.88 112 CYS A O 1
ATOM 853 N N . LEU A 1 113 ? 6.611 6.536 -16.072 1.00 95.00 113 LEU A N 1
ATOM 854 C CA . LEU A 1 113 ? 6.177 7.443 -17.143 1.00 95.00 113 LEU A CA 1
ATOM 855 C C . LEU A 1 113 ? 7.283 8.413 -17.595 1.00 95.00 113 LEU A C 1
ATOM 857 O O . LEU A 1 113 ? 7.174 9.027 -18.653 1.00 95.00 113 LEU A O 1
ATOM 861 N N . LYS A 1 114 ? 8.334 8.577 -16.785 1.00 95.06 114 LYS A N 1
ATOM 862 C CA . LYS A 1 114 ? 9.501 9.435 -17.032 1.00 95.06 114 LYS A CA 1
ATOM 863 C C . LYS A 1 114 ? 10.695 8.940 -16.217 1.00 95.06 114 LYS A C 1
ATOM 865 O O . LYS A 1 114 ? 10.498 8.215 -15.245 1.00 95.06 114 LYS A O 1
ATOM 870 N N . HIS A 1 115 ? 11.905 9.383 -16.558 1.00 91.50 115 HIS A N 1
ATOM 871 C CA . HIS A 1 115 ? 13.078 9.146 -15.714 1.00 91.50 115 HIS A CA 1
ATOM 872 C C . HIS A 1 115 ? 12.868 9.764 -14.326 1.00 91.50 115 HIS A C 1
ATOM 874 O O . HIS A 1 115 ? 12.570 10.955 -14.201 1.00 91.50 115 HIS A O 1
ATOM 880 N N . ALA A 1 116 ? 13.008 8.944 -13.290 1.00 90.00 116 ALA A N 1
ATOM 881 C CA . ALA A 1 116 ? 12.916 9.349 -11.896 1.00 90.00 116 ALA A CA 1
ATOM 882 C C . ALA A 1 116 ? 13.757 8.413 -11.020 1.00 90.00 116 ALA A C 1
ATOM 884 O O . ALA A 1 116 ? 14.083 7.294 -11.418 1.00 90.00 116 ALA A O 1
ATOM 885 N N . SER A 1 117 ? 14.085 8.873 -9.811 1.00 87.50 117 SER A N 1
ATOM 886 C CA . SER A 1 117 ? 14.722 8.020 -8.805 1.00 87.50 117 SER A CA 1
ATOM 887 C C . SER A 1 117 ? 13.848 6.793 -8.519 1.00 87.50 117 SER A C 1
ATOM 889 O O . SER A 1 117 ? 12.630 6.920 -8.385 1.00 87.50 117 SER A O 1
ATOM 891 N N . GLY A 1 118 ? 14.463 5.609 -8.463 1.00 86.44 118 GLY A N 1
ATOM 892 C CA . GLY A 1 118 ? 13.778 4.327 -8.262 1.00 86.44 118 GLY A CA 1
ATOM 893 C C . GLY A 1 118 ? 13.262 3.648 -9.536 1.00 86.44 118 GLY A C 1
ATOM 894 O O . GLY A 1 118 ? 12.864 2.488 -9.468 1.00 86.44 118 GLY A O 1
ATOM 895 N N . CYS A 1 119 ? 13.302 4.317 -10.694 1.00 93.81 119 CYS A N 1
ATOM 896 C CA . CYS A 1 119 ? 13.001 3.697 -11.983 1.00 93.81 119 CYS A CA 1
ATOM 897 C C . CYS A 1 119 ? 14.204 2.906 -12.504 1.00 93.81 119 CYS A C 1
ATOM 899 O O . CYS A 1 119 ? 15.023 3.423 -13.264 1.00 93.81 119 CYS A O 1
ATOM 901 N N . ALA A 1 120 ? 14.329 1.660 -12.063 1.00 92.75 120 ALA A N 1
ATOM 902 C CA . ALA A 1 120 ? 15.453 0.811 -12.424 1.00 92.75 120 ALA A CA 1
ATOM 903 C C . ALA A 1 120 ? 15.295 0.255 -13.848 1.00 92.75 120 ALA A C 1
ATOM 905 O O . ALA A 1 120 ? 14.214 -0.200 -14.239 1.00 92.75 120 ALA A O 1
ATOM 906 N N . GLN A 1 121 ? 16.395 0.265 -14.598 1.00 92.75 121 GLN A N 1
ATOM 907 C CA . GLN A 1 121 ? 16.561 -0.410 -15.886 1.00 92.75 121 GLN A CA 1
ATOM 908 C C . GLN A 1 121 ? 17.683 -1.443 -15.763 1.00 92.75 121 GLN A C 1
ATOM 910 O O . GLN A 1 121 ? 18.539 -1.283 -14.887 1.00 92.75 121 GLN A O 1
ATOM 915 N N . PRO A 1 122 ? 17.702 -2.477 -16.619 1.00 92.06 122 PRO A N 1
ATOM 916 C CA . PRO A 1 122 ? 18.827 -3.394 -16.657 1.00 92.06 122 PRO A CA 1
ATOM 917 C C . PRO A 1 122 ? 20.144 -2.650 -16.888 1.00 92.06 122 PRO A C 1
ATOM 919 O O . 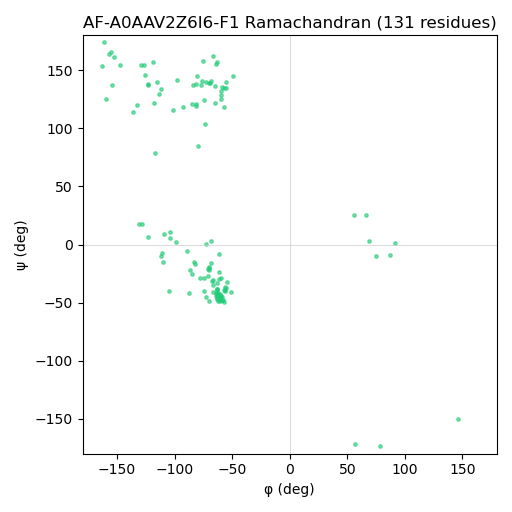PRO A 1 122 ? 20.236 -1.793 -17.766 1.00 92.06 122 PRO A O 1
ATOM 922 N N . GLU A 1 123 ? 21.174 -2.995 -16.116 1.00 84.19 123 GLU A N 1
ATOM 923 C CA . GLU A 1 123 ? 22.493 -2.353 -16.221 1.00 84.19 123 GLU A CA 1
ATOM 924 C C . GLU A 1 123 ? 23.228 -2.716 -17.520 1.00 84.19 123 GLU A C 1
ATOM 926 O O . GLU A 1 123 ? 24.109 -1.986 -17.970 1.00 84.19 123 GLU A O 1
ATOM 931 N N . SER A 1 124 ? 22.854 -3.835 -18.147 1.00 82.38 124 SER A N 1
ATOM 932 C CA . SER A 1 124 ? 23.416 -4.290 -19.417 1.00 82.38 124 SER A CA 1
ATOM 933 C C . SER A 1 124 ? 22.360 -4.297 -20.517 1.00 82.38 124 SER A C 1
ATOM 935 O O . SER A 1 124 ? 21.224 -4.729 -20.324 1.00 82.38 124 SER A O 1
ATOM 937 N N . THR A 1 125 ? 22.764 -3.881 -21.717 1.00 74.44 125 THR A N 1
ATOM 938 C CA . THR A 1 125 ? 21.925 -3.840 -22.928 1.00 74.44 125 THR A CA 1
ATOM 939 C C . THR A 1 125 ? 21.532 -5.222 -23.468 1.00 74.44 125 THR A C 1
ATOM 941 O O . THR A 1 125 ? 20.877 -5.307 -24.502 1.00 74.44 125 THR A O 1
ATOM 944 N N . GLY A 1 126 ? 21.915 -6.302 -22.781 1.00 78.69 126 GLY A N 1
ATOM 945 C CA . GLY A 1 126 ? 21.621 -7.689 -23.143 1.00 78.69 126 GLY A CA 1
ATOM 946 C C . GLY A 1 126 ? 21.007 -8.504 -22.006 1.00 78.69 126 GLY A C 1
ATOM 947 O O . GLY A 1 126 ? 21.054 -9.729 -22.062 1.00 78.69 126 GLY A O 1
ATOM 948 N N . PHE A 1 127 ? 20.476 -7.857 -20.963 1.00 87.25 127 PHE A N 1
ATOM 949 C CA . PHE A 1 127 ? 19.762 -8.573 -19.909 1.00 87.25 127 PHE A CA 1
ATOM 950 C C . PHE A 1 127 ? 18.564 -9.330 -20.493 1.00 87.25 127 PHE A C 1
ATOM 952 O O . PHE A 1 127 ? 17.721 -8.755 -21.182 1.00 87.25 127 PHE A O 1
ATOM 959 N N . VAL A 1 128 ? 18.482 -10.620 -20.176 1.00 86.12 128 VAL A N 1
ATOM 960 C CA . VAL A 1 128 ? 17.381 -11.499 -20.568 1.00 86.12 128 VAL A CA 1
ATOM 961 C C . VAL A 1 128 ? 16.643 -11.911 -19.306 1.00 86.12 128 VAL A C 1
ATOM 963 O O . VAL A 1 128 ? 17.259 -12.369 -18.343 1.00 86.12 128 VAL A O 1
ATOM 966 N N . PHE A 1 129 ? 15.321 -11.749 -19.316 1.00 88.75 129 PHE A N 1
ATOM 967 C CA . PHE A 1 129 ? 14.494 -12.146 -18.188 1.00 88.75 129 PHE A CA 1
ATOM 968 C C . PHE A 1 129 ? 14.642 -13.655 -17.915 1.00 88.75 129 PHE A C 1
ATOM 970 O O . PHE A 1 129 ? 14.529 -14.457 -18.849 1.00 88.75 129 PHE A O 1
ATOM 977 N N . PRO A 1 130 ? 14.862 -14.093 -16.664 1.00 82.44 130 PRO A N 1
ATOM 978 C CA . PRO A 1 130 ? 14.956 -15.516 -16.364 1.00 82.44 130 PRO A CA 1
ATOM 979 C C . PRO A 1 130 ? 13.688 -16.266 -16.796 1.00 82.44 130 PRO A C 1
ATOM 981 O O . PRO A 1 130 ? 12.591 -16.002 -16.314 1.00 82.44 130 PRO A O 1
ATOM 984 N N . GLY A 1 131 ? 13.837 -17.221 -17.715 1.00 75.00 131 GLY A N 1
ATOM 985 C CA . GLY A 1 131 ? 12.723 -18.034 -18.211 1.00 75.00 131 GLY A CA 1
ATOM 986 C C . GLY A 1 131 ? 12.010 -17.496 -19.456 1.00 75.00 131 GLY A C 1
ATOM 987 O O . GLY A 1 131 ? 11.093 -18.165 -19.932 1.00 75.00 131 GLY A O 1
ATOM 988 N N . SER A 1 132 ? 12.438 -16.367 -20.037 1.00 63.88 132 SER A N 1
ATOM 989 C CA . SER A 1 132 ? 12.043 -16.019 -21.408 1.00 63.88 132 SER A CA 1
ATOM 990 C C . SER A 1 132 ? 12.802 -16.920 -22.388 1.00 63.88 132 SER A C 1
ATOM 992 O O . SER A 1 132 ? 14.009 -16.749 -22.573 1.00 63.88 132 SER A O 1
ATOM 994 N N . LYS A 1 133 ? 12.114 -17.921 -22.945 1.00 55.56 133 LYS A N 1
ATOM 995 C CA . LYS A 1 133 ? 12.575 -18.673 -24.120 1.00 55.56 133 LYS A CA 1
ATOM 996 C C . LYS A 1 133 ? 12.193 -17.947 -25.399 1.00 55.56 133 LYS A C 1
ATOM 998 O O . LYS A 1 133 ? 11.080 -17.376 -25.417 1.00 55.56 133 LYS A O 1
#

Radius of gyration: 21.11 Å; Cα contacts (8 Å, |Δi|>4): 144; chains: 1; bounding box: 50×34×48 Å

Mean predicted aligned error: 7.41 Å

Nearest PDB structures (foldseek):
  2jug-assembly1_B  TM=2.365E-01  e=5.148E+00  Archangium disciforme
  2jw8-assembly1_A  TM=2.440E-01  e=4.504E+00  Severe acute respiratory syndrome-related coronavirus

Organism: NCBI:txid4803

Solvent-accessible surface area (backbone atoms only — not comparable to full-atom values): 8306 Å² total; per-residue (Å²): 110,98,79,80,62,82,65,93,45,70,66,57,38,55,73,70,69,58,64,65,70,41,67,45,79,69,90,83,54,73,50,74,78,44,49,36,82,90,51,66,57,75,87,40,68,68,54,48,49,53,52,51,51,52,51,52,52,52,49,33,57,46,25,77,72,72,47,100,84,43,75,64,76,77,52,62,68,56,51,60,69,71,45,77,60,31,32,76,79,33,71,76,20,54,77,30,93,29,4,8,24,66,46,72,89,80,54,49,68,41,75,37,95,51,84,51,92,69,33,37,57,63,94,48,102,75,73,70,48,89,87,73,126

pLDDT: mean 87.88, std 8.33, range [50.16, 95.88]

Sequence (133 aa):
MPDGKAYSNFTEFCQAGGVEFDAVNTGKGFEVKQSLPFWENPADSQANSKRADILVETYNKVANVTSSNMSPLPTIANLTSTNPPCYESTPECVNAKYGCMRTLYSQMCLPCLKHASGCAQPESTGFVFPGSK

Foldseek 3Di:
DVPPDDDPDPVSCVVVVHDQWDWDDPVVGIDTPDHDPLCPCVPDPVSVQVVVVVVLVVLQVCLVPPDPPRDRDDDPVVVQVVDDAPVQVPVVQAPQPQGWAQDDPVRDTDRDPHNDPRRDYDPDPPDDHPPDD

Secondary structure (DSSP, 8-state):
-TTSPPPSSHHHHHHTT--SEEEEE-SSSEEEEEE-GGGS-SS-HHHHHHHHHHHHHHHHHHHHHH-TT-PPPPPHHHHHHHSPPHHHH-GGGTS-TT-EEEETTTTEEEE-SS--TT-B--SSTT---TT--